Protein AF-A0A6I1JGE0-F1 (afdb_monomer)

Radius of gyration: 13.46 Å; Cα contacts (8 Å, |Δi|>4): 13; chains: 1; bounding box: 27×32×34 Å

Solvent-accessible surface area (backbone atoms only — not comparable to full-atom values): 4048 Å² total; per-residue (Å²): 135,82,81,75,72,70,92,69,72,77,88,62,93,72,85,90,66,73,81,91,61,49,71,67,56,52,50,42,52,51,55,49,47,52,54,51,52,56,42,69,70,43,92,79,63,88,74,68,89,58,67,99,60,83,90,85,133

Secondary structure (DSSP, 8-state):
----------SSS----STT--HHHHHHHHHHHHHHHHHHHSS-----TTTT-----

pLDDT: mean 84.73, std 13.57, range [36.69, 95.0]

Mean predicted aligned error: 6.07 Å

Structure (mmCIF, N/CA/C/O backbone):
data_AF-A0A6I1JGE0-F1
#
_entry.id   AF-A0A6I1JGE0-F1
#
loop_
_atom_site.group_PDB
_atom_site.id
_atom_site.type_symbol
_atom_site.label_atom_id
_atom_site.label_alt_id
_atom_site.label_comp_id
_atom_site.label_asym_id
_atom_site.label_entity_id
_atom_site.label_seq_id
_atom_site.pdbx_PDB_ins_code
_atom_site.Cartn_x
_atom_site.Cartn_y
_atom_site.Cartn_z
_atom_site.occupancy
_atom_site.B_iso_or_equiv
_atom_site.auth_seq_id
_atom_site.auth_comp_id
_atom_site.auth_asym_id
_atom_site.auth_atom_id
_atom_site.pdbx_PDB_model_num
ATOM 1 N N . MET A 1 1 ? -11.499 13.645 11.343 1.00 36.69 1 MET A N 1
ATOM 2 C CA . MET A 1 1 ? -10.997 13.861 9.971 1.00 36.69 1 MET A CA 1
ATOM 3 C C . MET A 1 1 ? -10.260 12.591 9.572 1.00 36.69 1 MET A C 1
ATOM 5 O O . MET A 1 1 ? -9.118 12.403 9.965 1.00 36.69 1 MET A O 1
ATOM 9 N N . THR A 1 2 ? -10.966 11.629 8.979 1.00 39.19 2 THR A N 1
ATOM 10 C CA . THR A 1 2 ? -10.399 10.327 8.601 1.00 39.19 2 THR A CA 1
ATOM 11 C C . THR A 1 2 ? -9.524 10.536 7.374 1.00 39.19 2 THR A C 1
ATOM 13 O O . THR A 1 2 ? -10.043 10.886 6.323 1.00 39.19 2 THR A O 1
ATOM 16 N N . GLN A 1 3 ? -8.206 10.401 7.520 1.00 47.31 3 GLN A N 1
ATOM 17 C CA . GLN A 1 3 ? -7.289 10.412 6.381 1.00 47.31 3 GLN A CA 1
ATOM 18 C C . GLN A 1 3 ? -7.659 9.242 5.461 1.00 47.31 3 GLN A C 1
ATOM 20 O O . GLN A 1 3 ? -7.528 8.073 5.849 1.00 47.31 3 GLN A O 1
ATOM 25 N N . ASP A 1 4 ? -8.189 9.569 4.283 1.00 54.34 4 ASP A N 1
ATOM 26 C CA . ASP A 1 4 ? -8.262 8.625 3.176 1.00 54.34 4 ASP A CA 1
ATOM 27 C C . ASP A 1 4 ? -6.827 8.183 2.865 1.00 54.34 4 ASP A C 1
ATOM 29 O O . ASP A 1 4 ? -5.954 9.047 2.747 1.00 54.34 4 ASP A O 1
ATOM 33 N N . PRO A 1 5 ? -6.549 6.867 2.814 1.00 57.22 5 PRO A N 1
ATOM 34 C CA . PRO A 1 5 ? -5.232 6.395 2.414 1.00 57.22 5 PRO A CA 1
ATOM 35 C C . PRO A 1 5 ? -4.908 6.935 1.016 1.00 57.22 5 PRO A C 1
ATOM 37 O O . PRO A 1 5 ? -5.832 7.150 0.223 1.00 57.22 5 PRO A O 1
ATOM 40 N N . SER A 1 6 ? -3.628 7.166 0.720 1.00 60.34 6 SER A N 1
ATOM 41 C CA . SER A 1 6 ? -3.164 7.596 -0.601 1.00 60.34 6 SER A CA 1
ATOM 42 C C . SER A 1 6 ? -3.925 6.863 -1.695 1.00 60.34 6 SER A C 1
ATOM 44 O O . SER A 1 6 ? -4.106 5.645 -1.664 1.00 60.34 6 SER A O 1
ATOM 46 N N . SER A 1 7 ? -4.341 7.622 -2.711 1.00 71.31 7 SER A N 1
ATOM 47 C CA . SER A 1 7 ? -5.027 7.127 -3.914 1.00 71.31 7 SER A CA 1
ATOM 48 C C . SER A 1 7 ? -4.121 6.237 -4.791 1.00 71.31 7 SER A C 1
ATOM 50 O O . SER A 1 7 ? -4.321 6.094 -5.998 1.00 71.31 7 SER A O 1
ATOM 52 N N . PHE A 1 8 ? -3.067 5.660 -4.211 1.00 85.00 8 PHE A N 1
ATOM 53 C CA . PHE A 1 8 ? -2.172 4.764 -4.904 1.00 85.00 8 PHE A CA 1
ATOM 54 C C . PHE A 1 8 ? -2.894 3.448 -5.202 1.00 85.00 8 PHE A C 1
ATOM 56 O O . PHE A 1 8 ? -3.248 2.675 -4.312 1.00 85.00 8 PHE A O 1
ATOM 63 N N . VAL A 1 9 ? -3.091 3.186 -6.492 1.00 86.06 9 VAL A N 1
ATOM 64 C CA . VAL A 1 9 ? -3.650 1.933 -6.995 1.00 86.06 9 VAL A CA 1
ATOM 65 C C . VAL A 1 9 ? -2.567 1.202 -7.769 1.00 86.06 9 VAL A C 1
ATOM 67 O O . VAL A 1 9 ? -2.100 1.669 -8.811 1.00 86.06 9 VAL A O 1
ATOM 70 N N . LEU A 1 10 ? -2.200 0.017 -7.284 1.00 89.69 10 LEU A N 1
ATOM 71 C CA . LEU A 1 10 ? -1.321 -0.877 -8.021 1.00 89.69 10 LEU A CA 1
ATOM 72 C C . LEU A 1 10 ? -2.066 -1.394 -9.259 1.00 89.69 10 LEU A C 1
ATOM 74 O O . LEU A 1 10 ? -3.079 -2.082 -9.148 1.00 89.69 10 LEU A O 1
ATOM 78 N N . LYS A 1 11 ? -1.561 -1.068 -10.454 1.00 87.50 11 LYS A N 1
ATOM 79 C CA . LYS A 1 11 ? -2.195 -1.463 -11.726 1.00 87.50 11 LYS A CA 1
ATOM 80 C C . LYS A 1 11 ? -2.154 -2.971 -11.971 1.00 87.50 11 LYS A C 1
ATOM 82 O O . LYS A 1 11 ? -2.964 -3.498 -12.732 1.00 87.50 11 LYS A O 1
ATOM 87 N N . ARG A 1 12 ? -1.193 -3.669 -11.361 1.00 87.75 12 ARG A N 1
ATOM 88 C CA . ARG A 1 12 ? -1.037 -5.119 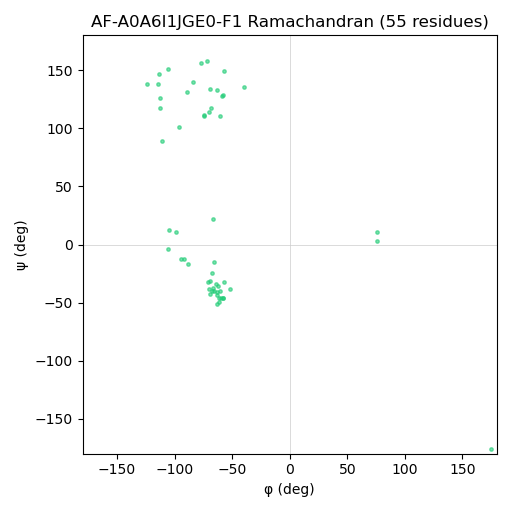-11.499 1.00 87.75 12 ARG A CA 1
ATOM 89 C C . ARG A 1 12 ? -1.942 -5.851 -10.517 1.00 87.75 12 ARG A C 1
ATOM 91 O O . ARG A 1 12 ? -2.039 -5.491 -9.350 1.00 87.75 12 ARG A O 1
ATOM 98 N N . ARG A 1 13 ? -2.544 -6.943 -10.990 1.00 88.88 13 ARG A N 1
ATOM 99 C CA . ARG A 1 13 ? -3.391 -7.823 -10.172 1.00 88.88 13 ARG A CA 1
ATOM 100 C C . ARG A 1 13 ? -2.599 -8.641 -9.148 1.00 88.88 13 ARG A C 1
ATOM 102 O O . ARG A 1 13 ? -3.125 -8.953 -8.085 1.00 88.88 13 ARG A O 1
ATOM 109 N N . HIS A 1 14 ? -1.367 -9.014 -9.486 1.00 90.69 14 HIS A N 1
ATOM 110 C CA . HIS A 1 14 ? -0.512 -9.860 -8.658 1.00 90.69 14 HIS A CA 1
ATOM 111 C C . HIS A 1 14 ? 0.816 -9.155 -8.385 1.00 90.69 14 HIS A C 1
ATOM 113 O O . HIS A 1 14 ? 1.404 -8.570 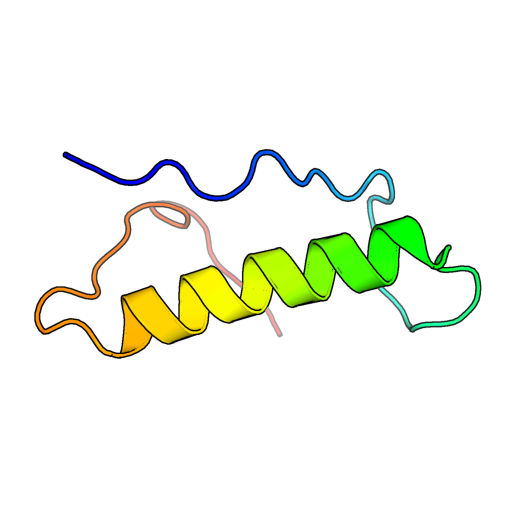-9.296 1.00 90.69 14 HIS A O 1
ATOM 119 N N . LEU A 1 15 ? 1.286 -9.247 -7.142 1.00 92.06 15 LEU A N 1
ATOM 120 C CA . LEU A 1 15 ? 2.610 -8.809 -6.714 1.00 92.06 15 LEU A CA 1
ATOM 121 C C . LEU A 1 15 ? 3.424 -10.061 -6.360 1.00 92.06 15 LEU A C 1
ATOM 123 O O . LEU A 1 15 ? 3.358 -10.544 -5.236 1.00 92.06 15 LEU A O 1
ATOM 127 N N . LEU A 1 16 ? 4.115 -10.628 -7.354 1.00 92.75 16 LEU A N 1
ATOM 128 C CA . LEU A 1 16 ? 4.893 -11.873 -7.213 1.00 92.75 16 LEU A CA 1
ATOM 129 C C . LEU A 1 16 ? 6.378 -11.625 -6.899 1.00 92.75 16 LEU A C 1
ATOM 131 O O . LEU A 1 16 ? 7.104 -12.548 -6.551 1.00 92.75 16 LEU A O 1
ATOM 135 N N . GLY A 1 17 ? 6.827 -10.381 -7.040 1.00 91.62 17 GLY A N 1
ATOM 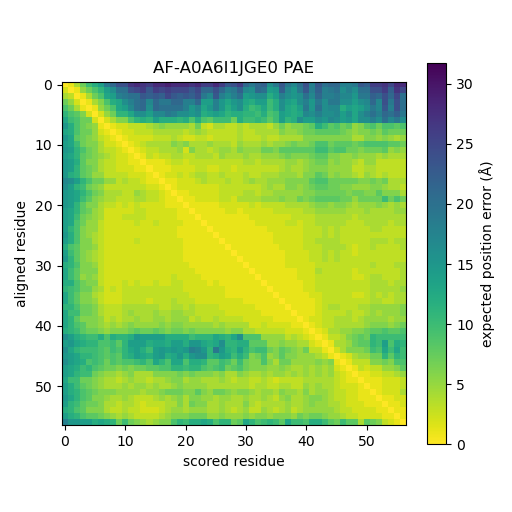136 C CA . GLY A 1 17 ? 8.207 -9.961 -6.851 1.00 91.62 17 GLY A CA 1
ATOM 137 C C . GLY A 1 17 ? 8.375 -8.489 -7.217 1.00 91.62 17 GLY A C 1
ATOM 138 O O . GLY A 1 17 ? 7.401 -7.806 -7.539 1.00 91.62 17 GLY A O 1
ATOM 139 N N . ILE A 1 18 ? 9.617 -8.009 -7.165 1.00 93.25 18 ILE A N 1
ATOM 140 C CA . ILE A 1 18 ? 9.968 -6.619 -7.503 1.00 93.25 18 ILE A CA 1
ATOM 141 C C . ILE A 1 18 ? 10.361 -6.434 -8.974 1.00 93.25 18 ILE A C 1
ATOM 143 O O . ILE A 1 18 ? 10.469 -5.305 -9.450 1.00 93.25 18 ILE A O 1
ATOM 147 N N . GLU A 1 19 ? 10.592 -7.532 -9.697 1.00 93.56 19 GLU 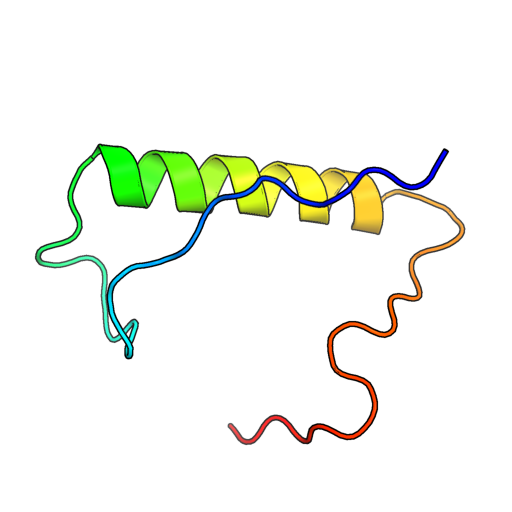A N 1
ATOM 148 C CA . GLU A 1 19 ? 10.964 -7.485 -11.107 1.00 93.56 19 GLU A CA 1
ATOM 149 C C . GLU A 1 19 ? 9.840 -6.858 -11.943 1.00 93.56 19 GLU A C 1
ATOM 151 O O . GLU A 1 19 ? 8.661 -7.180 -11.791 1.00 93.56 19 GLU A O 1
ATOM 156 N N . GLY A 1 20 ? 10.211 -5.925 -12.820 1.00 88.88 20 GLY A N 1
ATOM 157 C CA . GLY A 1 20 ? 9.272 -5.237 -13.701 1.00 88.88 20 GLY A CA 1
ATOM 158 C C . GLY A 1 20 ? 8.413 -4.164 -13.028 1.00 88.88 20 GLY A C 1
ATOM 159 O O . GLY A 1 20 ? 7.580 -3.575 -13.720 1.00 88.88 20 GLY A O 1
ATOM 160 N N . LEU A 1 21 ? 8.591 -3.878 -11.730 1.00 93.44 21 LEU A N 1
ATOM 161 C CA . LEU A 1 21 ? 7.990 -2.701 -11.096 1.00 93.44 21 LEU A CA 1
ATOM 162 C C . LEU A 1 21 ? 8.651 -1.426 -11.624 1.00 93.44 21 LEU A C 1
ATOM 164 O O . LEU A 1 21 ? 9.878 -1.331 -11.691 1.00 93.44 21 LEU A O 1
ATOM 168 N N . SER A 1 22 ? 7.843 -0.426 -11.978 1.00 93.12 22 SER A N 1
ATOM 169 C CA . SER A 1 22 ? 8.389 0.883 -12.323 1.00 93.12 22 SER A CA 1
ATOM 170 C C . SER A 1 22 ? 8.796 1.646 -11.056 1.00 93.12 22 SER A C 1
ATOM 172 O O . SER A 1 22 ? 8.223 1.415 -9.985 1.00 93.12 22 SER A O 1
ATOM 174 N N . PRO A 1 23 ? 9.723 2.615 -11.155 1.00 94.31 23 PRO A N 1
ATOM 175 C CA . PRO A 1 23 ? 10.083 3.465 -10.021 1.00 94.31 23 PRO A CA 1
ATOM 176 C C . PRO A 1 23 ? 8.871 4.128 -9.350 1.00 94.31 23 PRO A C 1
ATOM 178 O O . PRO A 1 23 ? 8.799 4.185 -8.131 1.00 94.31 23 PRO A O 1
ATOM 181 N N . GLN A 1 24 ? 7.877 4.560 -10.131 1.00 92.44 24 GLN A N 1
ATOM 182 C CA . GLN A 1 24 ? 6.659 5.199 -9.622 1.00 92.44 24 GLN A CA 1
ATOM 183 C C . GLN A 1 24 ? 5.786 4.236 -8.813 1.00 92.44 24 GLN A C 1
ATOM 185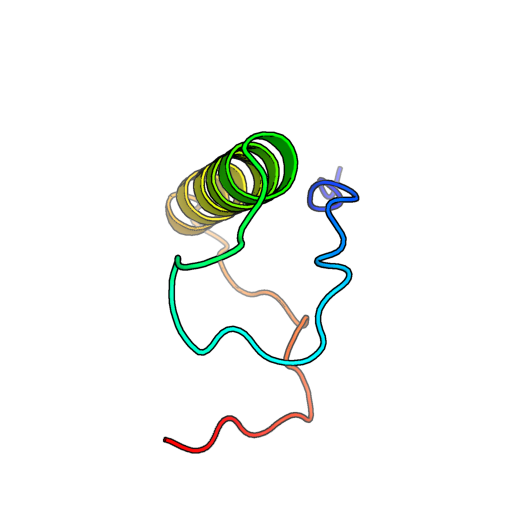 O O . GLN A 1 24 ? 5.179 4.636 -7.825 1.00 92.44 24 GLN A O 1
ATOM 190 N N . GLU A 1 25 ? 5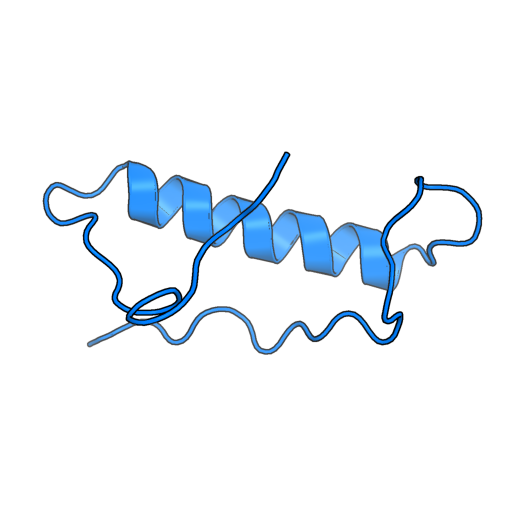.711 2.969 -9.224 1.00 93.06 25 GLU A N 1
ATOM 191 C CA . GLU A 1 25 ? 4.967 1.951 -8.482 1.00 93.06 25 GLU A CA 1
ATOM 192 C C . GLU A 1 25 ? 5.667 1.600 -7.173 1.00 93.06 25 GLU A C 1
ATOM 194 O O . GLU A 1 25 ? 5.000 1.425 -6.159 1.00 93.06 25 GLU A O 1
ATOM 199 N N . ILE A 1 26 ? 7.001 1.548 -7.181 1.00 93.94 26 ILE A N 1
ATOM 200 C CA . ILE A 1 26 ? 7.798 1.344 -5.968 1.00 93.94 26 ILE A CA 1
ATOM 201 C C . ILE A 1 26 ? 7.580 2.509 -5.003 1.00 93.94 26 ILE A C 1
ATOM 203 O O . ILE A 1 26 ? 7.230 2.275 -3.851 1.00 93.94 26 ILE A O 1
ATOM 207 N N . THR A 1 27 ? 7.731 3.754 -5.463 1.00 94.75 27 THR A N 1
ATOM 208 C CA . THR A 1 27 ? 7.512 4.938 -4.622 1.00 94.75 27 THR A CA 1
ATOM 209 C C . THR A 1 27 ? 6.095 4.964 -4.058 1.00 94.75 27 THR A C 1
ATOM 211 O O . THR A 1 27 ? 5.938 5.105 -2.854 1.00 94.75 27 THR A O 1
ATOM 214 N N . GLY A 1 28 ? 5.071 4.711 -4.876 1.00 93.19 28 GLY A N 1
ATOM 215 C CA . GLY A 1 28 ? 3.692 4.690 -4.390 1.00 93.19 28 GLY A CA 1
ATOM 216 C C . GLY A 1 28 ? 3.400 3.576 -3.373 1.00 93.19 28 GLY A C 1
ATOM 217 O O . GLY A 1 28 ? 2.640 3.793 -2.432 1.00 93.19 28 GLY A O 1
ATOM 218 N N . LEU A 1 29 ? 4.039 2.405 -3.501 1.00 93.12 29 LEU A N 1
ATOM 219 C CA . LEU A 1 29 ? 3.976 1.352 -2.478 1.00 93.12 29 LEU A CA 1
ATOM 220 C C . LEU A 1 29 ? 4.649 1.781 -1.166 1.00 93.12 29 LEU A C 1
ATOM 222 O O . LEU A 1 29 ? 4.138 1.460 -0.094 1.00 93.12 29 LEU A O 1
ATOM 226 N N . LEU A 1 30 ? 5.783 2.484 -1.245 1.00 94.88 30 LEU A N 1
ATOM 227 C CA . LEU A 1 30 ? 6.508 2.984 -0.073 1.00 94.88 30 LEU A CA 1
ATOM 228 C C . LEU A 1 30 ? 5.735 4.101 0.639 1.00 94.88 30 LEU A C 1
ATOM 230 O O . LEU A 1 30 ? 5.612 4.057 1.861 1.00 94.88 30 LEU A O 1
ATOM 234 N N . ASP A 1 31 ? 5.151 5.035 -0.110 1.00 93.81 31 ASP A N 1
ATOM 235 C CA . ASP A 1 31 ? 4.313 6.105 0.440 1.00 93.81 31 ASP A CA 1
ATOM 236 C C . ASP A 1 31 ? 3.087 5.521 1.162 1.00 93.81 31 ASP A C 1
ATOM 238 O O . ASP A 1 31 ? 2.805 5.867 2.311 1.00 93.81 31 ASP A O 1
ATOM 242 N N . LEU A 1 32 ? 2.408 4.548 0.535 1.00 91.44 32 LEU A N 1
ATOM 243 C CA . LEU A 1 32 ? 1.289 3.836 1.156 1.00 91.44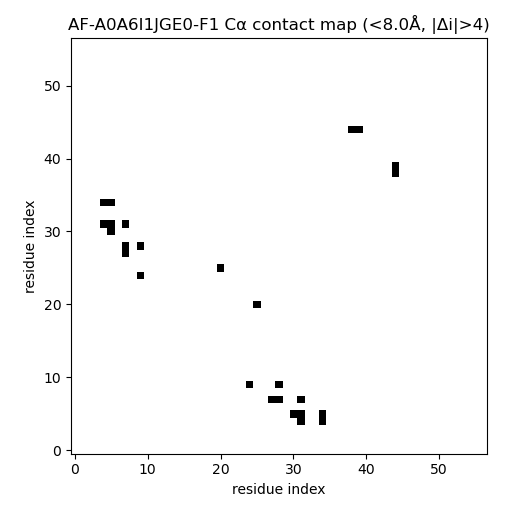 32 LEU A CA 1
ATOM 244 C C . LEU A 1 32 ? 1.724 3.102 2.435 1.00 91.44 32 LEU A C 1
ATOM 246 O O . LEU A 1 32 ? 0.992 3.085 3.427 1.00 91.44 32 LEU A O 1
A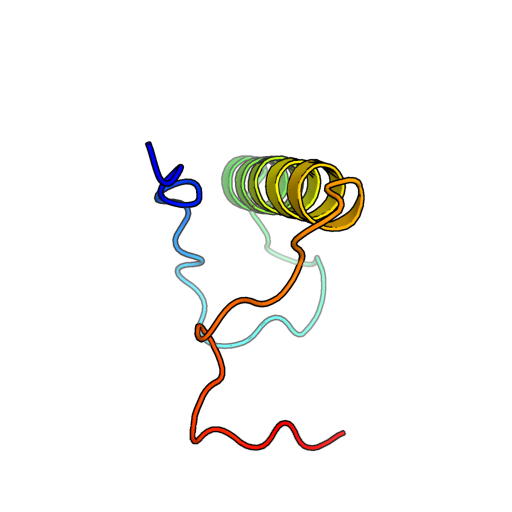TOM 250 N N . ALA A 1 33 ? 2.911 2.490 2.441 1.00 92.06 33 ALA A N 1
ATOM 251 C CA . ALA A 1 33 ? 3.432 1.813 3.623 1.00 92.06 33 ALA A CA 1
ATOM 252 C C . ALA A 1 33 ? 3.658 2.787 4.793 1.00 92.06 33 ALA A C 1
ATOM 254 O O . ALA A 1 33 ? 3.295 2.459 5.926 1.00 92.06 33 ALA A O 1
ATOM 255 N N . GLU A 1 34 ? 4.186 3.986 4.536 1.00 92.25 34 GLU A N 1
ATOM 256 C CA . GLU A 1 34 ? 4.424 5.010 5.563 1.00 92.25 34 GLU A CA 1
ATOM 257 C C . GLU A 1 34 ? 3.117 5.484 6.229 1.00 92.25 34 GLU A C 1
ATOM 259 O O . GLU A 1 34 ? 3.042 5.674 7.450 1.00 92.25 34 GLU A O 1
ATOM 264 N N . GLU A 1 35 ? 2.027 5.574 5.466 1.00 88.31 35 GLU A N 1
ATOM 265 C CA . GLU A 1 35 ? 0.704 5.864 6.027 1.00 88.31 35 GLU A CA 1
ATOM 266 C C . GLU A 1 35 ? 0.228 4.773 6.989 1.00 88.31 35 GLU A C 1
ATOM 268 O O . GLU A 1 35 ? -0.291 5.062 8.074 1.00 88.31 35 GLU A O 1
ATOM 273 N N . PHE A 1 36 ? 0.423 3.502 6.625 1.00 87.50 36 PHE A N 1
ATOM 274 C CA . PHE A 1 36 ? 0.082 2.383 7.501 1.00 87.50 36 PHE A CA 1
ATOM 275 C C . PHE A 1 36 ? 0.999 2.305 8.726 1.00 87.50 36 PHE A C 1
ATOM 277 O O . PHE A 1 36 ? 0.532 1.907 9.795 1.00 87.50 36 PHE A O 1
ATOM 284 N N . VAL A 1 37 ? 2.265 2.723 8.627 1.00 90.94 37 VAL A N 1
ATOM 285 C CA . VAL A 1 37 ? 3.151 2.891 9.791 1.00 90.94 37 VAL A CA 1
ATOM 286 C C . VAL A 1 37 ? 2.579 3.939 10.739 1.00 90.94 37 VAL A C 1
ATOM 288 O O . VAL A 1 37 ? 2.436 3.669 11.934 1.00 90.94 37 VAL A O 1
ATOM 291 N N . THR A 1 38 ? 2.195 5.104 10.216 1.00 87.88 38 THR A N 1
ATOM 292 C CA . THR A 1 38 ? 1.578 6.180 11.001 1.00 87.88 38 THR A CA 1
ATOM 293 C C . THR A 1 38 ? 0.296 5.702 11.687 1.00 87.88 38 THR A C 1
ATOM 295 O O . THR A 1 38 ? 0.142 5.882 12.897 1.00 87.88 38 THR A O 1
ATOM 298 N N . LEU A 1 39 ? -0.585 5.004 10.963 1.00 85.44 39 LEU A N 1
ATOM 299 C CA . LEU A 1 39 ? -1.800 4.396 11.517 1.00 85.44 39 LEU A CA 1
ATOM 300 C C . LEU A 1 39 ? -1.479 3.380 12.624 1.00 85.44 39 LEU A C 1
ATOM 302 O O . LEU A 1 39 ? -2.071 3.414 13.701 1.00 85.44 39 LEU A O 1
ATOM 306 N N . ASN A 1 40 ? -0.500 2.503 12.404 1.00 85.81 40 ASN A N 1
ATOM 307 C CA . ASN A 1 40 ? -0.093 1.496 13.383 1.00 85.81 40 ASN A CA 1
ATOM 308 C C . ASN A 1 40 ? 0.526 2.091 14.655 1.00 85.81 40 ASN A C 1
ATOM 310 O O . ASN A 1 40 ? 0.641 1.379 15.657 1.00 85.81 40 ASN A O 1
ATOM 314 N N . ARG A 1 41 ? 0.920 3.368 14.655 1.00 88.19 41 ARG A N 1
ATOM 315 C CA . ARG A 1 41 ? 1.410 4.082 15.844 1.00 88.19 41 ARG A CA 1
ATOM 316 C C . ARG A 1 41 ? 0.295 4.745 16.658 1.00 88.19 41 ARG A C 1
ATOM 318 O O . ARG A 1 41 ? 0.526 5.061 17.821 1.00 88.19 41 ARG A O 1
ATOM 325 N N . GLN A 1 42 ? -0.900 4.927 16.097 1.00 87.56 42 GLN A N 1
ATOM 326 C CA . GLN A 1 42 ? -2.038 5.531 16.801 1.00 87.56 42 GLN A CA 1
ATOM 327 C C . GLN A 1 42 ? -2.625 4.583 17.859 1.00 87.56 42 GLN A C 1
ATOM 329 O O . GLN A 1 42 ? -2.456 3.370 17.785 1.00 87.56 42 GLN A O 1
ATOM 334 N N . ILE A 1 43 ? -3.327 5.121 18.861 1.00 78.88 43 ILE A N 1
ATOM 335 C CA . ILE A 1 43 ? -3.999 4.305 19.892 1.00 78.88 43 ILE A CA 1
ATOM 336 C C . ILE A 1 43 ? -5.157 3.508 19.266 1.00 78.88 43 ILE A C 1
ATOM 338 O O . ILE A 1 43 ? -5.345 2.327 19.561 1.00 78.88 43 ILE A O 1
ATOM 342 N N . GLU A 1 44 ? -5.895 4.131 18.347 1.00 78.06 44 GLU A N 1
ATOM 343 C CA . GLU A 1 44 ? -6.978 3.502 17.597 1.00 78.06 44 GLU A CA 1
ATOM 344 C C . GLU A 1 44 ? -6.481 3.013 16.229 1.00 78.06 44 GLU A C 1
ATOM 346 O O . GLU A 1 44 ? -6.323 3.783 15.289 1.00 78.06 44 GLU A O 1
ATOM 351 N N . LYS A 1 45 ? -6.229 1.704 16.118 1.00 77.69 45 LYS A N 1
ATOM 352 C CA . LYS A 1 45 ? -5.648 1.072 14.913 1.00 77.69 45 LYS A CA 1
ATOM 353 C C . LYS A 1 45 ? -6.657 0.266 14.090 1.00 77.69 45 LYS A C 1
ATOM 355 O O . LYS A 1 45 ? -6.309 -0.316 13.064 1.00 77.69 45 LYS A O 1
ATOM 360 N N . LYS A 1 46 ? -7.906 0.144 14.558 1.00 74.56 46 LYS A N 1
ATOM 361 C CA . LYS A 1 46 ? -8.911 -0.727 13.928 1.00 74.56 46 LYS A CA 1
ATOM 362 C C . LYS A 1 46 ? -9.427 -0.092 12.636 1.00 74.56 46 LYS A C 1
ATOM 364 O O . LYS A 1 46 ? -10.178 0.873 12.674 1.00 74.56 46 LYS A O 1
ATOM 369 N N . ARG A 1 47 ? -9.093 -0.695 11.493 1.00 79.69 47 ARG A N 1
ATOM 370 C CA . ARG A 1 47 ? -9.718 -0.400 10.195 1.00 79.69 47 ARG A CA 1
ATOM 371 C C . ARG A 1 47 ? -10.659 -1.521 9.770 1.00 79.69 47 ARG A C 1
ATOM 373 O O . ARG A 1 47 ? -10.464 -2.687 10.096 1.00 79.69 47 ARG A O 1
ATOM 380 N N . THR A 1 48 ? -11.683 -1.157 9.009 1.00 84.75 48 THR A N 1
ATOM 381 C CA . THR A 1 48 ? -12.670 -2.085 8.438 1.00 84.75 48 THR A CA 1
ATOM 382 C C . THR A 1 48 ? -12.373 -2.441 6.982 1.00 84.75 48 THR A C 1
ATOM 384 O O . THR A 1 48 ? -13.205 -3.068 6.335 1.00 84.75 48 THR A O 1
ATOM 387 N N . SER A 1 49 ? -11.191 -2.087 6.468 1.00 84.62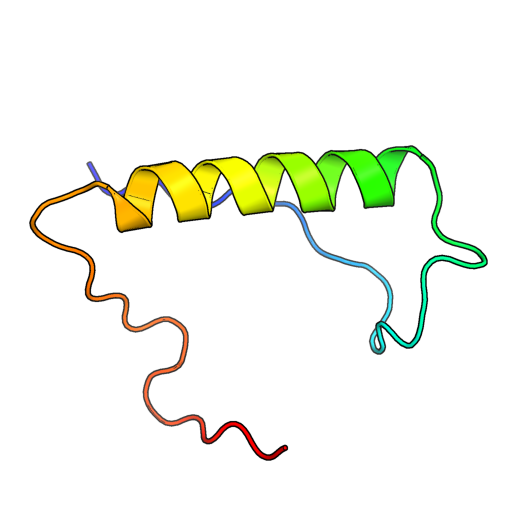 49 SER A N 1
ATOM 388 C CA . SER A 1 49 ? -10.792 -2.280 5.065 1.00 84.62 49 SER A CA 1
ATOM 389 C C . SER A 1 49 ? -10.860 -3.739 4.599 1.00 84.62 49 SER A C 1
ATOM 391 O O . SER A 1 49 ? -11.181 -3.999 3.443 1.00 84.62 49 SER A O 1
ATOM 393 N N . LEU A 1 50 ? -10.612 -4.696 5.498 1.00 88.44 50 LEU A N 1
ATOM 394 C CA . LEU A 1 50 ? -10.725 -6.137 5.234 1.00 88.44 50 LEU A CA 1
ATOM 395 C C . LEU A 1 50 ? -11.975 -6.772 5.866 1.00 88.44 50 LEU A C 1
ATOM 397 O O . LEU A 1 50 ? -12.078 -7.994 5.937 1.00 88.44 50 LEU A O 1
ATOM 401 N N . ARG A 1 51 ? -12.938 -5.976 6.351 1.00 90.38 51 ARG A N 1
ATOM 402 C CA . ARG A 1 51 ? -14.161 -6.505 6.972 1.00 90.38 51 ARG A CA 1
ATOM 403 C C . ARG A 1 51 ? -14.901 -7.405 5.977 1.00 90.38 51 ARG A C 1
ATOM 405 O O . ARG A 1 51 ? -15.174 -6.996 4.853 1.00 90.38 51 ARG A O 1
ATOM 412 N N . GLY A 1 52 ? -15.237 -8.620 6.411 1.00 95.00 52 GLY A N 1
ATOM 413 C CA . GLY A 1 52 ? -15.911 -9.616 5.570 1.00 95.00 52 GLY A CA 1
ATOM 414 C C . GLY A 1 52 ? -14.999 -10.307 4.551 1.00 95.00 52 GLY A C 1
ATOM 415 O O . GLY A 1 52 ? -15.505 -11.004 3.677 1.00 95.00 52 GLY A O 1
ATOM 416 N N . ARG A 1 53 ? -13.674 -10.124 4.642 1.00 93.06 53 ARG A N 1
ATOM 417 C CA . ARG A 1 53 ? -12.682 -10.820 3.814 1.00 93.06 53 ARG A CA 1
ATOM 418 C C . ARG A 1 53 ? -11.830 -11.752 4.673 1.00 93.06 53 ARG A C 1
ATOM 420 O O . ARG A 1 53 ? -11.508 -11.422 5.811 1.00 93.06 53 ARG A O 1
ATOM 427 N N . THR A 1 54 ? -11.421 -12.875 4.089 1.00 94.69 54 THR A N 1
ATOM 428 C CA . THR A 1 54 ? -10.470 -13.820 4.690 1.00 94.69 54 THR A CA 1
ATOM 429 C C . THR A 1 54 ? -9.183 -13.806 3.876 1.00 94.69 54 THR A C 1
ATOM 431 O O . THR A 1 54 ? -9.218 -13.998 2.662 1.00 94.69 54 THR A O 1
ATOM 434 N N . GLN A 1 55 ? -8.053 -13.571 4.540 1.00 91.56 55 GLN A N 1
ATOM 435 C CA . GLN A 1 55 ? -6.725 -13.722 3.950 1.00 91.56 55 GLN A CA 1
ATOM 436 C C . GLN A 1 55 ? -6.247 -15.161 4.169 1.00 91.56 55 GLN A C 1
ATOM 438 O O . GLN A 1 55 ? -6.322 -15.667 5.286 1.00 91.56 55 GLN A O 1
ATOM 443 N N . ILE A 1 56 ? -5.764 -15.804 3.106 1.00 93.75 56 ILE A N 1
ATOM 444 C CA . ILE A 1 56 ? -5.215 -17.166 3.123 1.00 93.75 56 ILE A CA 1
ATOM 445 C C . ILE A 1 56 ? -3.721 -17.062 2.792 1.00 93.75 56 ILE A C 1
ATOM 447 O O . ILE A 1 56 ? -3.362 -16.269 1.919 1.00 93.75 56 ILE A O 1
ATOM 451 N N . ASN A 1 57 ? -2.880 -17.814 3.505 1.00 82.94 57 ASN A N 1
ATOM 452 C CA . ASN A 1 57 ? -1.429 -17.892 3.312 1.00 82.94 57 ASN A CA 1
ATOM 453 C C . ASN A 1 57 ? -1.008 -19.358 3.214 1.00 82.94 57 ASN A C 1
ATOM 455 O O . ASN A 1 57 ? -1.478 -20.126 4.085 1.00 82.94 57 ASN A O 1
#

Sequence (57 aa):
MTQDPSSFVLKRRHLLGIEGLSPQEITGLLDLAEEFVTLNRQIEKKRTSLRGRTQIN

Foldseek 3Di:
DDDDQPPDDDPDPDPPDCPPDDPVNVVSVVSSVVVLVVLVPDPDNDDCPQPPHDDDD